Protein AF-X1VZU0-F1 (afdb_monomer)

Solvent-accessible surface area (backbone atoms only — not comparable to full-atom values): 8355 Å² total; per-residue (Å²): 132,79,67,45,77,48,75,47,75,48,79,43,45,46,73,35,72,46,80,44,40,40,27,74,54,96,89,34,70,53,66,42,34,90,43,87,49,32,36,30,42,31,37,36,13,19,50,79,63,68,42,37,37,34,56,19,59,46,71,88,34,64,67,53,41,53,91,55,87,86,45,46,60,35,82,90,38,96,68,33,40,65,43,59,42,41,46,25,83,75,16,27,50,94,54,54,66,41,76,46,80,31,41,45,89,56,74,43,43,30,38,36,41,33,29,48,77,92,44,81,56,43,72,50,35,42,37,34,38,38,36,77,40,78,60,75,88,71,90,76,68,49,76,68,55,64,74,74,109

Secondary structure (DSSP, 8-state):
--EEEEEEEEEEETT-EEEEE-SSSTTS---S-SSTTEEEEEEEEE-SSSEEEEEESSTT-BTT--SSTT----TTSTTGGGTTPBPGGGSBTTS--EEEEE-TTPPP-EEEEEEPSSSSEEEEEEEEEEEEEEP---SS--HHHHHH-

pLDDT: mean 92.86, std 6.26, range [58.41, 98.56]

Foldseek 3Di:
DDKDKDKDKDKFFELDKDKAKCPPPDVHPNVADQDQQKKKKKFKAKAADQKWKFKDVQPPHGPQADPPPPSAADSVDPPSVPGRIHHRVNAPLVRGDDIDMH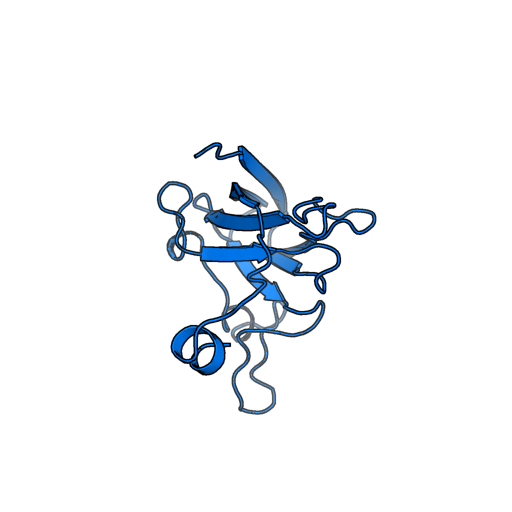GHPHRIIIIMIGGYHDDRMIMIMMMMIIDIDGHDDDPDDDPVRVVVD

Sequence (149 aa):
TNEVPHDLSYILPDDDYRDVDLSNAAGGENIYPENTKTLYEVALGFKPGNYMVHFYIPAGEYVSRLEQAGMVPDVTHATRRYLGARKPEDSPYDDKRIFLYFVKDLEPVILRVFVDTGCDFEKCVLGLIVNKCYLKEITVPTSEQLARA

Organism: NCBI:txid412755

Radius of gyration: 17.38 Å; Cα contacts (8 Å, |Δi|>4): 334; chains: 1; bounding box: 50×28×47 Å

Mean predicted aligned error: 4.64 Å

Structure (mmCIF, N/CA/C/O backbone):
data_AF-X1VZU0-F1
#
_entry.id   AF-X1VZU0-F1
#
loop_
_atom_site.group_PDB
_atom_site.id
_atom_site.type_symbol
_atom_site.label_atom_id
_atom_site.label_alt_id
_atom_site.label_comp_id
_atom_site.label_asym_id
_atom_site.label_entity_id
_atom_site.label_seq_id
_atom_site.pdbx_PDB_ins_code
_atom_site.Cartn_x
_atom_site.Cartn_y
_atom_site.Cartn_z
_atom_site.occupancy
_atom_site.B_iso_or_equiv
_atom_site.auth_seq_id
_atom_site.auth_comp_id
_atom_site.auth_asym_id
_atom_site.auth_atom_id
_atom_site.pdbx_PDB_model_num
ATOM 1 N N . THR A 1 1 ? -5.792 14.369 18.164 1.00 58.41 1 THR A N 1
ATOM 2 C CA . THR A 1 1 ? -5.668 12.934 17.837 1.00 58.41 1 THR A CA 1
ATOM 3 C C . THR A 1 1 ? -4.189 12.601 17.835 1.00 58.41 1 THR A C 1
ATOM 5 O O . THR A 1 1 ? -3.422 13.475 17.454 1.00 58.41 1 THR A O 1
ATOM 8 N N . ASN A 1 2 ? -3.752 11.453 18.364 1.00 76.25 2 ASN A N 1
ATOM 9 C CA . ASN A 1 2 ? -2.331 11.081 18.298 1.00 76.25 2 ASN A CA 1
ATOM 10 C C . ASN A 1 2 ? -2.093 10.357 16.971 1.00 76.25 2 ASN A C 1
ATOM 12 O O . ASN A 1 2 ? -2.403 9.172 16.849 1.00 76.25 2 ASN A O 1
ATOM 16 N N . GLU A 1 3 ? -1.637 11.114 15.984 1.00 90.38 3 GLU A N 1
ATOM 17 C CA . GLU A 1 3 ? -1.302 10.629 14.651 1.00 90.38 3 GLU A CA 1
ATOM 18 C C . GLU A 1 3 ? 0.159 10.192 14.628 1.00 90.38 3 GLU A C 1
ATOM 20 O O . GLU A 1 3 ? 1.048 10.933 15.049 1.00 90.38 3 GLU A O 1
ATOM 25 N N . VAL A 1 4 ? 0.411 8.975 14.149 1.00 95.62 4 VAL A N 1
ATOM 26 C CA . VAL A 1 4 ? 1.763 8.426 14.040 1.00 95.62 4 VAL A CA 1
ATOM 27 C C . VAL A 1 4 ? 2.196 8.503 12.574 1.00 95.62 4 VAL A C 1
ATOM 29 O O . VAL A 1 4 ? 1.705 7.707 11.770 1.00 95.62 4 VAL A O 1
ATOM 32 N N . PRO A 1 5 ? 3.078 9.448 12.195 1.00 96.06 5 PRO A N 1
ATOM 33 C CA . PRO A 1 5 ? 3.644 9.480 10.854 1.00 96.06 5 PRO A CA 1
ATOM 34 C C . PRO A 1 5 ? 4.626 8.320 10.677 1.00 96.06 5 PRO A C 1
ATOM 36 O O . PRO A 1 5 ? 5.440 8.040 11.562 1.00 96.06 5 PRO A O 1
ATOM 39 N N . HIS A 1 6 ? 4.560 7.657 9.530 1.00 96.38 6 HIS A N 1
ATOM 40 C CA . HIS A 1 6 ? 5.447 6.555 9.197 1.00 96.38 6 HIS A CA 1
ATOM 41 C C . HIS A 1 6 ? 5.678 6.511 7.688 1.00 96.38 6 HIS A C 1
ATOM 43 O O . HIS A 1 6 ? 4.760 6.240 6.923 1.00 96.38 6 HIS A O 1
ATOM 49 N N . ASP A 1 7 ? 6.903 6.792 7.260 1.00 97.50 7 ASP A N 1
ATOM 50 C CA . ASP A 1 7 ? 7.259 6.752 5.845 1.00 97.50 7 ASP A CA 1
ATOM 51 C C . ASP A 1 7 ? 7.897 5.411 5.498 1.00 97.50 7 ASP A C 1
ATOM 53 O O . ASP A 1 7 ? 8.837 4.967 6.163 1.00 97.50 7 ASP A O 1
ATOM 57 N N . LEU A 1 8 ? 7.433 4.820 4.401 1.00 98.19 8 LEU A N 1
ATOM 58 C CA . LEU A 1 8 ? 8.073 3.696 3.734 1.00 98.19 8 LEU A CA 1
ATOM 59 C C . LEU A 1 8 ? 8.786 4.217 2.488 1.00 98.19 8 LEU A C 1
ATOM 61 O O . LEU A 1 8 ? 8.236 5.026 1.737 1.00 98.19 8 LEU A O 1
ATOM 65 N N . SER A 1 9 ? 10.019 3.774 2.254 1.00 97.56 9 SER A N 1
ATOM 66 C CA . SER A 1 9 ? 10.800 4.264 1.119 1.00 97.56 9 SER A CA 1
ATOM 67 C C . SER A 1 9 ? 11.654 3.186 0.485 1.00 97.56 9 SER A C 1
ATOM 69 O O . SER A 1 9 ? 12.366 2.467 1.187 1.00 97.56 9 SER A O 1
ATOM 71 N N . TYR A 1 10 ? 11.650 3.153 -0.843 1.00 97.94 10 TYR A N 1
ATOM 72 C CA . TYR A 1 10 ? 12.384 2.177 -1.637 1.00 97.94 10 TYR A CA 1
ATOM 73 C C . TYR A 1 10 ? 13.022 2.864 -2.842 1.00 97.94 10 TYR A C 1
ATOM 75 O O . TYR A 1 10 ? 12.501 3.857 -3.348 1.00 97.94 10 TYR A O 1
ATOM 83 N N . ILE A 1 11 ? 14.162 2.343 -3.286 1.00 98.06 11 ILE A N 1
ATOM 84 C CA . ILE A 1 11 ? 14.799 2.743 -4.540 1.00 98.06 11 ILE A CA 1
ATOM 85 C C . ILE A 1 11 ? 14.681 1.546 -5.466 1.00 98.06 11 ILE A C 1
ATOM 87 O O . ILE A 1 11 ? 15.133 0.457 -5.108 1.00 98.06 11 ILE A O 1
ATOM 91 N N . LEU A 1 12 ? 14.043 1.753 -6.609 1.00 97.88 12 LEU A N 1
ATOM 92 C CA . LEU A 1 12 ? 13.778 0.716 -7.597 1.00 97.88 12 LEU A CA 1
ATOM 93 C C . LEU A 1 12 ? 14.367 1.157 -8.946 1.00 97.88 12 LEU A C 1
ATOM 95 O O . LEU A 1 12 ? 14.312 2.353 -9.248 1.00 97.88 12 LEU A O 1
ATOM 99 N N . PRO A 1 13 ? 14.970 0.242 -9.719 1.00 97.44 13 PRO A N 1
ATOM 100 C CA . PRO A 1 13 ? 15.429 0.529 -11.074 1.00 97.44 13 PRO A CA 1
ATOM 101 C C . PRO A 1 13 ? 14.251 0.675 -12.055 1.00 97.44 13 PRO A C 1
ATOM 103 O O . PRO A 1 13 ? 13.101 0.422 -11.696 1.00 97.44 13 PRO A O 1
ATOM 106 N N . ASP A 1 14 ? 14.560 1.086 -13.286 1.00 95.75 14 ASP A N 1
ATOM 107 C CA . ASP A 1 14 ? 13.620 1.108 -14.419 1.00 95.75 14 ASP A CA 1
ATOM 108 C C . ASP A 1 14 ? 12.905 -0.241 -14.618 1.00 95.75 14 ASP A C 1
ATOM 110 O O . ASP A 1 14 ? 13.538 -1.294 -14.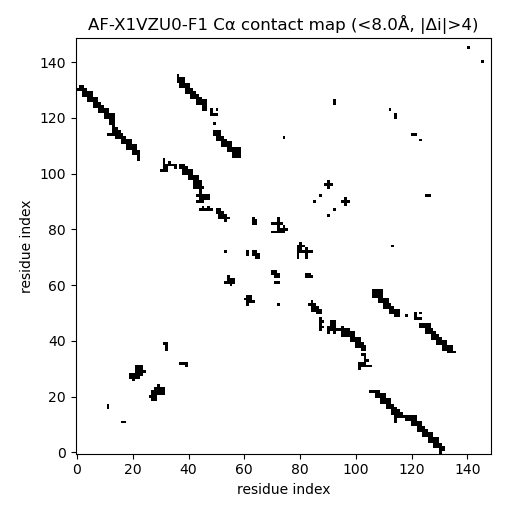501 1.00 95.75 14 ASP A O 1
ATOM 114 N N . ASP A 1 15 ? 11.616 -0.202 -14.975 1.00 94.44 15 ASP A N 1
ATOM 115 C CA . ASP A 1 15 ? 10.786 -1.376 -15.316 1.00 94.44 15 ASP A CA 1
ATOM 116 C C . ASP A 1 15 ? 10.785 -2.488 -14.244 1.00 94.44 15 ASP A C 1
ATOM 118 O O . ASP A 1 15 ? 10.659 -3.677 -14.543 1.00 94.44 15 ASP A O 1
ATOM 122 N N . ASP A 1 16 ? 10.912 -2.099 -12.974 1.00 95.88 16 ASP A N 1
ATOM 123 C CA . ASP A 1 16 ? 10.933 -3.012 -11.832 1.00 95.88 16 ASP A CA 1
ATOM 124 C C . ASP A 1 16 ? 9.818 -2.694 -10.830 1.00 95.88 16 ASP A C 1
ATOM 126 O O . ASP A 1 16 ? 9.257 -1.591 -10.785 1.00 95.88 16 ASP A O 1
ATOM 130 N N . TYR A 1 17 ? 9.471 -3.682 -10.007 1.00 96.19 17 TYR A N 1
ATOM 131 C CA . TYR A 1 17 ? 8.468 -3.525 -8.966 1.00 96.19 17 TYR A CA 1
ATOM 132 C C . TYR A 1 17 ? 8.891 -4.106 -7.625 1.00 96.19 17 TYR A C 1
ATOM 134 O O . TYR A 1 17 ? 9.670 -5.049 -7.510 1.00 96.19 17 TYR A O 1
ATOM 142 N N . ARG A 1 18 ? 8.259 -3.581 -6.578 1.00 96.25 18 ARG A N 1
ATOM 143 C CA . ARG A 1 18 ? 8.296 -4.144 -5.235 1.00 96.25 18 ARG A CA 1
ATOM 144 C C . ARG A 1 18 ? 6.892 -4.305 -4.691 1.00 96.25 18 ARG A C 1
ATOM 146 O O . ARG A 1 18 ? 6.100 -3.366 -4.703 1.00 96.25 18 ARG A O 1
ATOM 153 N N . ASP A 1 19 ? 6.632 -5.486 -4.150 1.00 96.31 19 ASP A N 1
ATOM 154 C CA . ASP A 1 19 ? 5.454 -5.738 -3.335 1.00 96.31 19 ASP A CA 1
ATOM 155 C C . ASP A 1 19 ? 5.734 -5.295 -1.896 1.00 96.31 19 ASP A C 1
ATOM 157 O O . ASP A 1 19 ? 6.695 -5.735 -1.263 1.00 96.31 19 ASP A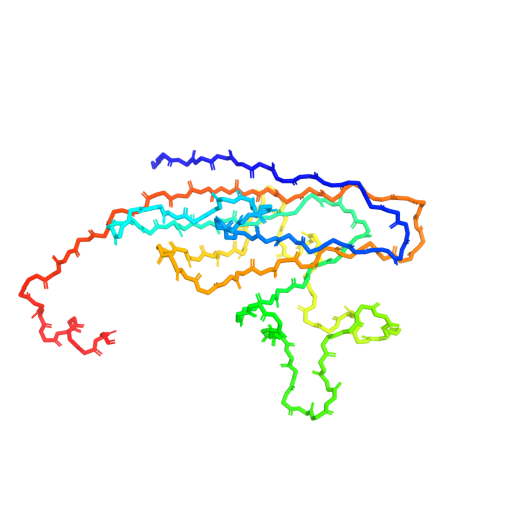 O 1
ATOM 161 N N . VAL A 1 20 ? 4.910 -4.375 -1.405 1.00 97.19 20 VAL A N 1
ATOM 162 C CA . VAL A 1 20 ? 4.945 -3.843 -0.044 1.00 97.19 20 VAL A CA 1
ATOM 163 C C . VAL A 1 20 ? 3.783 -4.464 0.719 1.00 97.19 20 VAL A C 1
ATOM 165 O O . VAL A 1 20 ? 2.626 -4.101 0.503 1.00 97.19 20 VAL A O 1
ATOM 168 N N . ASP A 1 21 ? 4.093 -5.430 1.577 1.00 96.69 21 ASP A N 1
ATOM 169 C CA . ASP A 1 21 ? 3.114 -6.089 2.437 1.00 96.69 21 ASP A CA 1
ATOM 170 C C . ASP A 1 21 ? 2.861 -5.242 3.684 1.00 96.69 21 ASP A C 1
ATOM 172 O O . ASP A 1 21 ? 3.744 -5.087 4.523 1.00 96.69 21 ASP A O 1
ATOM 176 N N . LEU A 1 22 ? 1.659 -4.678 3.815 1.00 96.44 22 LEU A N 1
ATOM 177 C CA . LEU A 1 22 ? 1.311 -3.840 4.966 1.00 96.44 22 LEU A CA 1
ATOM 178 C C . LEU A 1 22 ? 1.005 -4.647 6.237 1.00 96.44 22 LEU A C 1
ATOM 180 O O . LEU A 1 22 ? 0.858 -4.057 7.307 1.00 96.44 22 LEU A O 1
ATOM 184 N N . SER A 1 23 ? 0.879 -5.969 6.139 1.00 95.44 23 SER A N 1
ATOM 185 C CA . SER A 1 23 ? 0.547 -6.828 7.271 1.00 95.44 23 SER A CA 1
ATOM 186 C C . SER A 1 23 ? 1.720 -7.014 8.244 1.00 95.44 23 SER A C 1
ATOM 188 O O . SER A 1 23 ? 2.831 -6.514 8.047 1.00 95.44 23 SER A O 1
ATOM 190 N N . ASN A 1 24 ? 1.462 -7.765 9.317 1.00 95.62 24 ASN A N 1
ATOM 191 C CA . ASN A 1 24 ? 2.460 -8.136 10.325 1.00 95.62 24 ASN A CA 1
ATOM 192 C C . ASN A 1 24 ? 3.130 -9.493 10.003 1.00 95.62 24 ASN A C 1
ATOM 194 O O . ASN A 1 24 ? 3.709 -10.133 10.884 1.00 95.62 24 ASN A O 1
ATOM 198 N N . ALA A 1 25 ? 3.023 -9.977 8.758 1.00 93.62 25 ALA A N 1
ATOM 199 C CA . ALA A 1 25 ? 3.719 -11.177 8.306 1.00 93.62 25 ALA A CA 1
ATOM 200 C C . ALA A 1 25 ? 5.248 -10.989 8.327 1.00 93.62 25 ALA A C 1
ATOM 202 O O . ALA A 1 25 ? 5.772 -9.874 8.364 1.00 93.62 25 ALA A O 1
ATOM 203 N N . ALA A 1 26 ? 5.997 -12.095 8.288 1.00 93.81 26 ALA A N 1
ATOM 204 C CA . ALA A 1 26 ? 7.455 -12.037 8.248 1.00 93.81 26 ALA A CA 1
ATOM 205 C C . ALA A 1 26 ? 7.937 -11.292 6.988 1.00 93.81 26 ALA A C 1
ATOM 207 O O . ALA A 1 26 ? 7.749 -11.770 5.873 1.00 93.81 26 ALA A O 1
ATOM 208 N N . GLY A 1 27 ? 8.581 -10.138 7.182 1.00 90.75 27 GLY A N 1
ATOM 209 C CA . GLY A 1 27 ? 9.022 -9.263 6.089 1.00 90.75 27 GLY A CA 1
ATOM 210 C C . GLY A 1 27 ? 7.992 -8.217 5.643 1.00 90.75 27 GLY A C 1
ATOM 211 O O . GLY A 1 27 ? 8.294 -7.465 4.720 1.00 90.75 27 GLY A O 1
ATOM 212 N N . GLY A 1 28 ? 6.825 -8.154 6.291 1.00 94.88 28 GLY A N 1
ATOM 213 C CA . GLY A 1 28 ? 5.857 -7.071 6.135 1.00 94.88 28 GLY A CA 1
ATOM 214 C C . GLY A 1 28 ? 6.239 -5.809 6.912 1.00 94.88 28 GLY A C 1
ATOM 215 O O . GLY A 1 28 ? 7.168 -5.791 7.725 1.00 94.88 28 GLY A O 1
ATOM 216 N N . GLU A 1 29 ? 5.492 -4.740 6.664 1.00 96.62 29 GLU A N 1
ATOM 217 C CA . GLU A 1 29 ? 5.743 -3.391 7.182 1.00 96.62 29 GLU A CA 1
ATOM 218 C C . GLU A 1 29 ? 5.107 -3.144 8.561 1.00 96.62 29 GLU A C 1
ATOM 220 O O . GLU A 1 29 ? 5.297 -2.091 9.164 1.00 96.62 29 GLU A O 1
ATOM 225 N N . ASN A 1 30 ? 4.406 -4.139 9.113 1.00 95.75 30 ASN A N 1
ATOM 226 C CA . ASN A 1 30 ? 3.838 -4.133 10.463 1.00 95.75 30 ASN A CA 1
ATOM 227 C C . ASN A 1 30 ? 2.818 -3.004 10.717 1.00 95.75 30 ASN A C 1
ATOM 229 O O . ASN A 1 30 ? 2.819 -2.359 11.771 1.00 95.75 30 ASN A O 1
ATOM 233 N N . ILE A 1 31 ? 1.942 -2.745 9.741 1.00 96.25 31 ILE A N 1
ATOM 234 C CA . ILE A 1 31 ? 0.960 -1.649 9.782 1.00 96.25 31 ILE A CA 1
ATOM 235 C C . ILE A 1 31 ? -0.377 -2.110 10.385 1.00 96.25 31 ILE A C 1
ATOM 237 O O . ILE A 1 31 ? -1.334 -1.339 10.426 1.00 96.25 31 ILE A O 1
ATOM 241 N N . TYR A 1 32 ? -0.487 -3.344 10.892 1.00 96.50 32 TYR A N 1
ATOM 242 C CA . TYR A 1 32 ? -1.727 -3.839 11.503 1.00 96.50 32 TYR A CA 1
ATOM 243 C C . TYR A 1 32 ? -1.687 -3.719 13.030 1.00 96.50 32 TYR A C 1
ATOM 245 O O . TYR A 1 32 ? -0.630 -3.871 13.654 1.00 96.50 32 TYR A O 1
ATOM 253 N N . PRO A 1 33 ? -2.833 -3.454 13.681 1.00 96.50 33 PRO A N 1
ATOM 254 C CA . PRO A 1 33 ? -2.894 -3.477 15.132 1.00 96.50 33 PRO A CA 1
ATOM 255 C C . PRO A 1 33 ? -2.780 -4.913 15.662 1.00 96.50 33 PRO A C 1
ATOM 257 O O . PRO A 1 33 ? -3.428 -5.827 15.169 1.00 96.50 33 PRO A O 1
ATOM 260 N N . GLU A 1 34 ? -2.038 -5.092 16.754 1.00 96.00 34 GLU A N 1
ATOM 261 C CA . GLU A 1 34 ? -1.950 -6.376 17.477 1.00 96.00 34 GLU A CA 1
ATOM 262 C C . GLU A 1 34 ? -3.100 -6.592 18.478 1.00 96.00 34 GLU A C 1
ATOM 264 O O . GLU A 1 34 ? -3.325 -7.693 18.981 1.00 96.00 34 GLU A O 1
ATOM 269 N N . ASN A 1 35 ? -3.843 -5.533 18.807 1.00 94.38 35 ASN A N 1
ATOM 270 C CA . ASN A 1 35 ? -4.938 -5.585 19.773 1.00 94.38 35 ASN A CA 1
ATOM 271 C C . ASN A 1 35 ? -6.285 -5.689 19.051 1.00 94.38 35 ASN A C 1
ATOM 273 O O . ASN A 1 35 ? -6.599 -4.856 18.205 1.00 94.38 35 ASN A O 1
ATOM 277 N N . THR A 1 36 ? -7.120 -6.653 19.449 1.00 93.50 36 THR A N 1
ATOM 278 C CA . THR A 1 36 ? -8.464 -6.864 18.882 1.00 93.50 36 THR A CA 1
ATOM 279 C C . THR A 1 36 ? -9.428 -5.700 19.122 1.00 93.50 36 THR A C 1
ATOM 281 O O . THR A 1 36 ? -10.449 -5.601 18.449 1.00 93.50 36 THR A O 1
ATOM 284 N N . LYS A 1 37 ? -9.127 -4.810 20.073 1.00 94.69 37 LYS A N 1
ATOM 285 C CA . LYS A 1 37 ? -9.922 -3.611 20.380 1.00 94.69 37 LYS A CA 1
ATOM 286 C C . LYS A 1 37 ? -9.403 -2.351 19.69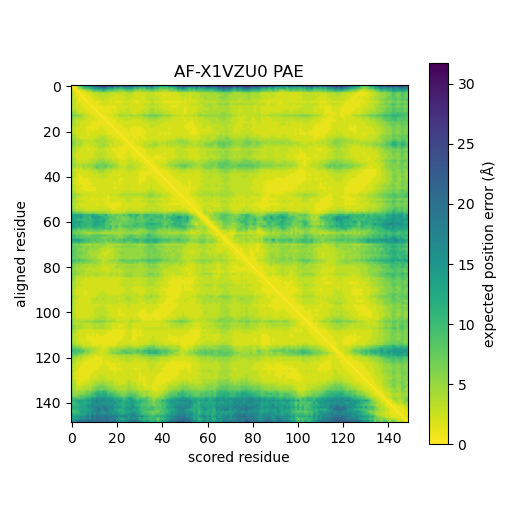4 1.00 94.69 37 LYS A C 1
ATOM 288 O O . LYS A 1 37 ? -9.806 -1.253 20.067 1.00 94.69 37 LYS A O 1
ATOM 293 N N . THR A 1 38 ? -8.507 -2.485 18.726 1.00 95.06 38 THR A N 1
ATOM 294 C CA . THR A 1 38 ? -7.928 -1.345 18.023 1.00 95.06 38 THR A CA 1
ATOM 295 C C . THR A 1 38 ? -8.198 -1.460 16.531 1.00 95.06 38 THR A C 1
ATOM 297 O O . THR A 1 38 ? -7.983 -2.507 15.931 1.00 95.06 38 THR A O 1
ATOM 300 N N . LEU A 1 39 ? -8.636 -0.352 15.944 1.00 95.56 39 LEU A N 1
ATOM 301 C CA . LEU A 1 39 ? -8.710 -0.125 14.508 1.00 95.56 39 LEU A CA 1
ATOM 302 C C . LEU A 1 39 ? -7.641 0.907 14.153 1.00 95.56 39 LEU A C 1
ATOM 304 O O . LEU A 1 39 ? -7.567 1.960 14.788 1.00 95.56 39 LEU A O 1
ATOM 308 N N . TYR A 1 40 ? -6.813 0.625 13.156 1.00 97.06 40 TYR A N 1
ATOM 309 C CA . TYR A 1 40 ? -5.956 1.642 12.558 1.00 97.06 40 TYR A CA 1
ATOM 310 C C . TYR A 1 40 ? -6.648 2.218 11.330 1.00 97.06 40 TYR A C 1
ATOM 312 O O . TYR A 1 40 ? -6.985 1.486 10.405 1.00 97.06 40 TYR A O 1
ATOM 320 N N . GLU A 1 41 ? -6.858 3.528 11.336 1.00 97.31 41 GLU A N 1
ATOM 321 C CA . GLU A 1 41 ? -7.164 4.299 10.135 1.00 97.31 41 GLU A CA 1
ATOM 322 C C . GLU A 1 41 ? -5.843 4.853 9.610 1.00 97.31 41 GLU A C 1
ATOM 324 O O . GLU A 1 41 ? -5.119 5.541 10.330 1.00 97.31 41 GLU A O 1
ATOM 329 N N . VAL A 1 42 ? -5.498 4.514 8.376 1.00 97.62 42 VAL A N 1
ATOM 330 C CA . VAL A 1 42 ? -4.221 4.867 7.764 1.00 97.62 42 VAL A CA 1
ATOM 331 C C . VAL A 1 42 ? -4.480 5.730 6.546 1.00 97.62 42 VAL A C 1
ATOM 333 O O . VAL A 1 42 ? -4.999 5.250 5.540 1.00 97.62 42 VAL A O 1
ATOM 336 N N . ALA A 1 43 ? -4.093 7.000 6.629 1.00 98.12 43 ALA A N 1
ATOM 337 C CA . ALA A 1 43 ? -4.040 7.867 5.463 1.00 98.12 43 ALA A CA 1
ATOM 338 C C . ALA A 1 43 ? -2.734 7.598 4.707 1.00 98.12 43 ALA A C 1
ATOM 340 O O . ALA A 1 43 ? -1.654 7.643 5.300 1.00 98.12 43 ALA A O 1
ATOM 341 N N . LEU A 1 44 ? -2.826 7.340 3.406 1.00 98.38 44 LEU A N 1
ATOM 342 C CA . LEU A 1 44 ? -1.707 7.007 2.529 1.00 98.38 44 LEU A CA 1
ATOM 343 C C . LEU A 1 44 ? -1.565 8.066 1.438 1.00 98.38 44 LEU A C 1
ATOM 345 O O . LEU A 1 44 ? -2.524 8.357 0.723 1.00 98.38 44 LEU A O 1
ATOM 349 N N . GLY A 1 45 ? -0.361 8.601 1.267 1.00 98.38 45 GLY A N 1
ATOM 350 C CA . GLY A 1 45 ? -0.013 9.435 0.120 1.00 98.38 45 GLY A CA 1
ATOM 351 C C . GLY A 1 45 ? 1.401 9.184 -0.373 1.00 98.38 45 GLY A C 1
ATOM 352 O O . GLY A 1 45 ? 2.175 8.456 0.244 1.00 98.38 45 GLY A O 1
ATOM 353 N N . PHE A 1 46 ? 1.739 9.791 -1.500 1.00 98.50 46 PHE A N 1
ATOM 354 C CA . PHE A 1 46 ? 2.926 9.451 -2.274 1.00 98.50 46 PHE A CA 1
ATOM 355 C C . PHE A 1 46 ? 3.730 10.704 -2.606 1.00 98.50 46 PHE A C 1
ATOM 357 O O . PHE A 1 46 ? 3.163 11.731 -2.996 1.00 98.50 46 PHE A O 1
ATOM 364 N N . LYS A 1 47 ? 5.060 10.648 -2.476 1.00 98.25 47 LYS A N 1
ATOM 365 C CA . LYS A 1 47 ? 5.897 11.723 -3.032 1.00 98.25 47 LYS A CA 1
ATOM 366 C C . LYS A 1 47 ? 5.902 11.650 -4.562 1.00 98.25 47 LYS A C 1
ATOM 368 O O . LYS A 1 47 ? 5.828 10.540 -5.091 1.00 98.25 47 LYS A O 1
ATOM 373 N N . PRO A 1 48 ? 6.015 12.792 -5.267 1.00 97.69 48 PRO A N 1
ATOM 374 C CA . PRO A 1 48 ? 6.132 12.803 -6.723 1.00 97.69 48 PRO A CA 1
ATOM 375 C C . PRO A 1 48 ? 7.257 11.888 -7.221 1.00 97.69 48 PRO A C 1
ATOM 377 O O . PRO A 1 48 ? 8.300 11.801 -6.577 1.00 97.69 48 PRO A O 1
ATOM 380 N N . GLY A 1 49 ? 7.040 11.244 -8.366 1.00 95.94 49 GLY A N 1
ATOM 381 C CA . GLY A 1 49 ? 8.007 10.368 -9.027 1.00 95.94 49 GLY A CA 1
ATOM 382 C C . GLY A 1 49 ? 7.379 9.624 -10.208 1.00 95.94 49 GLY A C 1
ATOM 383 O O . GLY A 1 49 ? 6.158 9.655 -10.385 1.00 95.94 49 GLY A O 1
ATOM 384 N N . ASN A 1 50 ? 8.210 8.960 -11.009 1.00 96.31 50 ASN A N 1
ATOM 385 C CA . ASN A 1 50 ? 7.805 8.157 -12.161 1.00 96.31 50 ASN A CA 1
ATOM 386 C C . ASN A 1 50 ? 7.497 6.707 -11.762 1.00 96.31 50 ASN A C 1
ATOM 388 O O . ASN A 1 50 ? 8.188 5.764 -12.140 1.00 96.31 50 ASN A O 1
ATOM 392 N N . TYR A 1 51 ? 6.467 6.528 -10.942 1.00 97.00 51 TYR A N 1
ATOM 393 C CA . TYR A 1 51 ? 6.023 5.210 -10.506 1.00 97.00 51 TYR A CA 1
ATOM 394 C C . TYR A 1 51 ? 4.509 5.175 -10.332 1.00 97.00 51 TYR A C 1
ATOM 396 O O . TYR A 1 51 ? 3.837 6.206 -10.265 1.00 97.00 51 TYR A O 1
ATOM 404 N N . MET A 1 52 ? 3.965 3.970 -10.251 1.00 95.88 52 MET A N 1
ATOM 405 C CA . MET A 1 52 ? 2.554 3.720 -10.001 1.00 95.88 52 MET A CA 1
ATOM 406 C C . MET A 1 52 ? 2.377 2.658 -8.919 1.00 95.88 52 MET A C 1
ATOM 408 O O . MET A 1 52 ? 3.279 1.866 -8.644 1.00 95.88 52 MET A O 1
ATOM 412 N N . VAL A 1 53 ? 1.209 2.659 -8.285 1.00 96.06 53 VAL A N 1
ATOM 413 C CA . VAL A 1 53 ? 0.895 1.779 -7.159 1.00 96.06 53 VAL A CA 1
ATOM 414 C C . VAL A 1 53 ? -0.380 0.996 -7.442 1.00 96.06 53 VAL A C 1
ATOM 416 O O . VAL A 1 53 ? -1.443 1.577 -7.667 1.00 96.06 53 VAL A O 1
ATOM 419 N N . HIS A 1 54 ? -0.291 -0.329 -7.394 1.00 94.94 54 HIS A N 1
ATOM 420 C CA . HIS A 1 54 ? -1.446 -1.222 -7.454 1.00 94.94 54 HIS A CA 1
ATOM 421 C C . HIS A 1 54 ? -1.795 -1.758 -6.072 1.00 94.94 54 HIS A C 1
ATOM 423 O O . HIS A 1 54 ? -0.911 -2.071 -5.280 1.00 94.94 54 HIS A O 1
ATOM 429 N N . PHE A 1 55 ? -3.091 -1.918 -5.823 1.00 93.50 55 PHE A N 1
ATOM 430 C CA . PHE A 1 55 ? -3.624 -2.455 -4.577 1.00 93.50 55 PHE A CA 1
ATOM 431 C C . PHE A 1 55 ? -4.104 -3.887 -4.797 1.00 93.50 55 PHE A C 1
ATOM 433 O O . PHE A 1 55 ? -4.921 -4.129 -5.693 1.00 93.50 55 PHE A O 1
ATOM 440 N N . TYR A 1 56 ? -3.632 -4.804 -3.953 1.00 91.00 56 TYR A N 1
ATOM 441 C CA . TYR A 1 56 ? -4.103 -6.184 -3.901 1.00 91.00 56 TYR A CA 1
ATOM 442 C C . TYR A 1 56 ? -4.731 -6.456 -2.541 1.00 91.00 56 TYR A C 1
ATOM 444 O O . TYR A 1 56 ? -4.056 -6.336 -1.516 1.00 91.00 56 TYR A O 1
ATOM 452 N N . ILE A 1 57 ? -6.029 -6.759 -2.545 1.00 87.88 57 ILE A N 1
ATOM 453 C CA . ILE A 1 57 ? -6.834 -6.964 -1.338 1.00 87.88 57 ILE A CA 1
ATOM 454 C C . ILE A 1 57 ? -7.877 -8.054 -1.636 1.00 87.88 57 ILE A C 1
ATOM 456 O O . ILE A 1 57 ? -8.821 -7.766 -2.377 1.00 87.88 57 ILE A O 1
ATOM 460 N N . PRO A 1 58 ? -7.756 -9.270 -1.069 1.00 83.50 58 PRO A N 1
ATOM 461 C CA . PRO A 1 58 ? -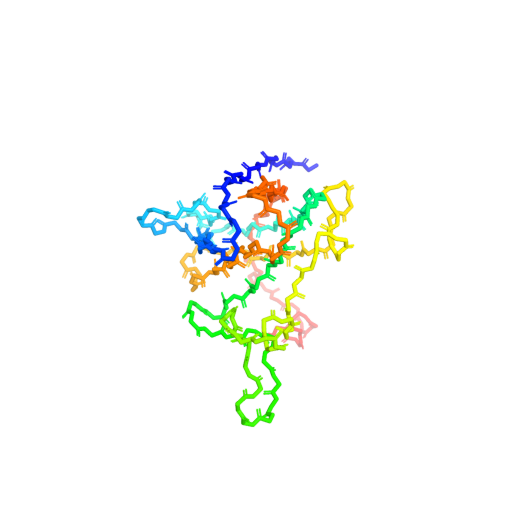6.614 -9.808 -0.310 1.00 83.50 58 PRO A CA 1
ATOM 462 C C . PRO A 1 58 ? -5.374 -10.041 -1.201 1.00 83.50 58 PRO A C 1
ATOM 464 O O . PRO A 1 58 ? -5.403 -9.784 -2.408 1.00 83.50 58 PRO A O 1
ATOM 467 N N . ALA A 1 59 ? -4.269 -10.527 -0.627 1.00 75.75 59 ALA A N 1
ATOM 468 C CA . ALA A 1 59 ? -3.044 -10.818 -1.373 1.00 75.75 59 ALA A CA 1
ATOM 469 C C . ALA A 1 59 ? -3.318 -11.672 -2.629 1.00 75.75 59 ALA A C 1
ATOM 471 O O . ALA A 1 59 ? -3.835 -12.783 -2.550 1.00 75.75 59 ALA A O 1
ATOM 472 N N . GLY A 1 60 ? -2.960 -11.138 -3.801 1.00 73.81 60 GLY A N 1
ATOM 473 C CA . GLY A 1 60 ? -3.154 -11.791 -5.101 1.00 73.81 60 GLY A CA 1
ATOM 474 C C . GLY A 1 60 ? -4.430 -11.399 -5.855 1.00 73.81 60 GLY A C 1
ATOM 475 O O . GLY A 1 60 ? -4.531 -11.701 -7.045 1.00 73.81 60 GLY A O 1
ATOM 476 N N . GLU A 1 61 ? -5.365 -10.675 -5.235 1.00 80.19 61 GLU A N 1
ATOM 477 C CA . GLU A 1 61 ? -6.576 -10.194 -5.907 1.00 80.19 61 GLU A CA 1
ATOM 478 C C . GLU A 1 61 ? -6.505 -8.710 -6.253 1.00 80.19 61 GLU A C 1
ATOM 480 O O . GLU A 1 61 ? -6.284 -7.856 -5.400 1.00 80.19 61 GLU A O 1
ATOM 485 N N . TYR A 1 62 ? -6.755 -8.386 -7.520 1.00 77.94 62 TYR A N 1
ATOM 486 C CA . TYR A 1 62 ? -6.807 -7.005 -7.980 1.00 77.94 62 TYR A CA 1
ATOM 487 C C . TYR A 1 62 ? -8.135 -6.350 -7.611 1.00 77.94 62 TYR A C 1
ATOM 489 O O . TYR A 1 62 ? -9.164 -6.639 -8.228 1.00 77.94 62 TYR A O 1
ATOM 497 N N . VAL A 1 63 ? -8.086 -5.386 -6.693 1.00 79.81 63 VAL A N 1
ATOM 498 C CA . VAL A 1 63 ? -9.257 -4.578 -6.307 1.00 79.81 63 VAL A CA 1
ATOM 499 C C . VAL A 1 63 ? -9.837 -3.830 -7.506 1.00 79.81 63 VAL A C 1
ATOM 501 O O . VAL A 1 63 ? -11.048 -3.714 -7.656 1.00 79.81 63 VAL A O 1
ATOM 504 N N . SER A 1 64 ? -8.963 -3.347 -8.388 1.00 82.69 64 SER A N 1
ATOM 505 C CA . SER A 1 64 ? -9.323 -2.449 -9.488 1.00 82.69 64 SER A CA 1
ATOM 506 C C . SER A 1 64 ? -9.450 -3.145 -10.852 1.00 82.69 64 SER A C 1
ATOM 508 O O . SER A 1 64 ? -9.289 -2.492 -11.886 1.00 82.69 64 SER A O 1
ATOM 510 N N . ARG A 1 65 ? -9.686 -4.465 -10.897 1.00 85.25 65 ARG A N 1
ATOM 511 C CA . ARG A 1 65 ? -9.969 -5.164 -12.166 1.00 85.25 65 ARG A CA 1
ATOM 512 C C . ARG A 1 65 ? -11.330 -4.751 -12.733 1.00 85.25 65 ARG A C 1
ATOM 514 O O . ARG A 1 65 ? -12.242 -4.427 -11.978 1.00 85.25 65 ARG A O 1
ATOM 521 N N . LEU A 1 66 ? -11.485 -4.814 -14.053 1.00 88.69 66 LEU A N 1
ATOM 522 C CA . LEU A 1 66 ? -12.801 -4.677 -14.685 1.00 88.69 66 LEU A CA 1
ATOM 523 C C . LEU A 1 66 ? -13.477 -6.049 -14.793 1.00 88.69 66 LEU A C 1
ATOM 525 O O . LEU A 1 66 ? -12.810 -7.082 -14.792 1.00 88.69 66 LEU A O 1
ATOM 529 N N . GLU A 1 67 ? -14.803 -6.059 -14.923 1.00 88.50 67 GLU A N 1
ATOM 530 C CA . GLU A 1 67 ? -15.601 -7.294 -15.010 1.00 88.50 67 GLU A CA 1
ATOM 531 C C . GLU A 1 67 ? -15.327 -8.100 -16.289 1.00 88.50 67 GLU A C 1
ATOM 533 O O . GLU A 1 67 ? -15.492 -9.320 -16.315 1.00 88.50 67 GLU A O 1
ATOM 538 N N . GLN A 1 68 ? -14.878 -7.429 -17.355 1.00 89.19 68 GLN A N 1
ATOM 539 C CA . GLN A 1 68 ? -14.507 -8.082 -18.605 1.00 89.19 68 GLN A CA 1
ATOM 540 C C . GLN A 1 68 ? -13.316 -9.024 -18.389 1.00 89.19 68 GLN A C 1
ATOM 542 O O . GLN A 1 68 ? -12.261 -8.627 -17.889 1.00 89.19 68 GLN A O 1
ATOM 547 N N . ALA A 1 69 ? -13.452 -10.269 -18.847 1.00 84.94 69 ALA A N 1
ATOM 548 C CA . ALA A 1 69 ? -12.396 -11.270 -18.745 1.00 84.94 69 ALA A CA 1
ATOM 549 C C . ALA A 1 69 ? -11.064 -10.764 -19.334 1.00 84.94 69 ALA A C 1
ATOM 551 O O . ALA A 1 69 ? -11.017 -10.232 -20.443 1.00 84.94 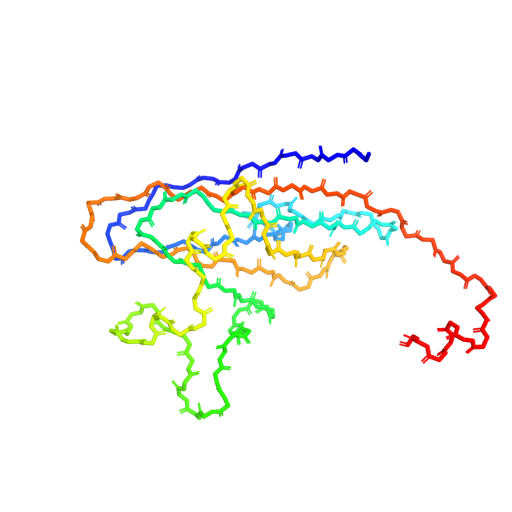69 ALA A O 1
ATOM 552 N N . GLY A 1 70 ? -9.976 -10.938 -18.578 1.00 83.56 70 GLY A N 1
ATOM 553 C CA . GLY A 1 70 ? -8.629 -10.511 -18.972 1.00 83.56 70 GLY A CA 1
ATOM 554 C C . GLY A 1 70 ? -8.310 -9.032 -18.720 1.00 83.56 70 GLY A C 1
ATOM 555 O O . GLY A 1 70 ? -7.140 -8.655 -18.812 1.00 83.56 70 GLY A O 1
ATOM 556 N N . MET A 1 71 ? -9.294 -8.209 -18.331 1.00 90.19 71 MET A N 1
ATOM 557 C CA . MET A 1 71 ? -9.079 -6.824 -17.890 1.00 90.19 71 MET A CA 1
ATOM 558 C C . MET A 1 71 ? -8.653 -6.783 -16.421 1.00 90.19 71 MET A C 1
ATOM 560 O O . MET A 1 71 ? -9.324 -6.226 -15.550 1.00 90.19 71 MET A O 1
ATOM 564 N N . VAL A 1 72 ? -7.507 -7.408 -16.173 1.00 88.75 72 VAL A N 1
ATOM 565 C CA . VAL A 1 72 ? -6.800 -7.409 -14.895 1.00 88.75 72 VAL A CA 1
ATOM 566 C C . VAL A 1 72 ? -5.526 -6.574 -15.029 1.00 88.75 72 VAL A C 1
ATOM 568 O O . VAL A 1 72 ? -4.922 -6.577 -16.109 1.00 88.75 72 VAL A O 1
ATOM 571 N N . PRO A 1 73 ? -5.127 -5.837 -13.981 1.00 89.50 73 PRO A N 1
ATOM 572 C CA . PRO A 1 73 ? -3.846 -5.152 -13.979 1.00 89.50 73 PRO A CA 1
ATOM 573 C C . PRO A 1 73 ? -2.689 -6.140 -14.181 1.00 89.50 73 PRO A C 1
ATOM 575 O O . PRO A 1 73 ? -2.744 -7.282 -13.731 1.00 89.50 73 PRO A O 1
ATOM 578 N N . ASP A 1 74 ? -1.671 -5.708 -14.918 1.00 89.19 74 ASP A N 1
ATOM 579 C CA . ASP A 1 74 ? -0.504 -6.523 -15.265 1.00 89.19 74 ASP A CA 1
ATOM 580 C C . ASP A 1 74 ? 0.670 -5.599 -15.588 1.00 89.19 74 ASP A C 1
ATOM 582 O O . ASP A 1 74 ? 0.687 -4.963 -16.644 1.00 89.19 74 ASP A O 1
ATOM 586 N N . VAL A 1 75 ? 1.639 -5.526 -14.672 1.00 88.88 75 VAL A N 1
ATOM 587 C CA . VAL A 1 75 ? 2.813 -4.644 -14.781 1.00 88.88 75 VAL A CA 1
ATOM 588 C C . VAL A 1 75 ? 3.696 -4.962 -15.992 1.00 88.88 75 VAL A C 1
ATOM 590 O O . VAL A 1 75 ? 4.361 -4.072 -16.507 1.00 88.88 75 VAL A O 1
ATOM 593 N N . THR A 1 76 ? 3.638 -6.190 -16.517 1.00 89.56 76 THR A N 1
ATOM 594 C CA . THR A 1 76 ? 4.422 -6.612 -17.692 1.00 89.56 76 THR A CA 1
ATOM 595 C C . THR A 1 76 ? 3.757 -6.248 -19.021 1.00 89.56 76 THR A C 1
ATOM 597 O O . THR A 1 76 ? 4.353 -6.376 -20.092 1.00 89.56 76 THR A O 1
ATOM 600 N N . HIS A 1 77 ? 2.503 -5.794 -18.986 1.00 91.25 77 HIS A N 1
ATOM 601 C CA . HIS A 1 77 ? 1.728 -5.515 -20.183 1.00 91.25 77 HIS A CA 1
ATOM 602 C C . HIS A 1 77 ? 1.704 -4.025 -20.506 1.00 91.25 77 HIS A C 1
ATOM 604 O O . HIS A 1 77 ? 1.283 -3.211 -19.684 1.00 91.25 77 HIS A O 1
ATOM 610 N N . ALA A 1 78 ? 1.995 -3.684 -21.766 1.00 87.94 78 ALA A N 1
ATOM 611 C CA . ALA A 1 78 ? 2.141 -2.303 -22.231 1.00 87.94 78 ALA A CA 1
ATOM 612 C C . ALA A 1 78 ? 1.007 -1.355 -21.799 1.00 87.94 78 ALA A C 1
ATOM 614 O O . ALA A 1 78 ? 1.271 -0.211 -21.447 1.00 87.94 78 ALA A O 1
ATOM 615 N N . THR A 1 79 ? -0.242 -1.832 -21.812 1.00 88.75 79 THR A N 1
ATOM 616 C CA . THR A 1 79 ? -1.429 -1.033 -21.463 1.00 88.75 79 THR A CA 1
ATOM 617 C C . THR A 1 79 ? -2.118 -1.443 -20.163 1.00 88.75 79 THR A C 1
ATOM 619 O O . THR A 1 79 ? -2.761 -0.605 -19.536 1.00 88.75 79 THR A O 1
ATOM 622 N N . ARG A 1 80 ? -2.012 -2.713 -19.739 1.00 91.00 80 ARG A N 1
ATOM 623 C CA . ARG A 1 80 ? -2.746 -3.211 -18.559 1.00 91.00 80 ARG A CA 1
ATOM 624 C C . ARG A 1 80 ? -2.030 -2.856 -17.259 1.00 91.00 80 ARG A C 1
ATOM 626 O O . ARG A 1 80 ? -2.684 -2.817 -16.222 1.00 91.00 80 ARG A O 1
ATOM 633 N N . ARG A 1 81 ? -0.752 -2.473 -17.315 1.00 90.81 81 ARG A N 1
ATOM 634 C CA . ARG A 1 81 ? -0.041 -1.876 -16.177 1.00 90.81 81 ARG A CA 1
ATOM 635 C C . ARG A 1 81 ? -0.681 -0.586 -15.678 1.00 90.81 81 ARG A C 1
ATOM 637 O O . ARG A 1 81 ? -0.626 -0.294 -14.502 1.00 90.81 81 ARG A O 1
ATOM 644 N N . TYR A 1 82 ? -1.385 0.148 -16.535 1.00 91.94 82 TYR A N 1
ATOM 645 C CA . TYR A 1 82 ? -2.079 1.370 -16.120 1.00 91.94 82 TYR A CA 1
ATOM 646 C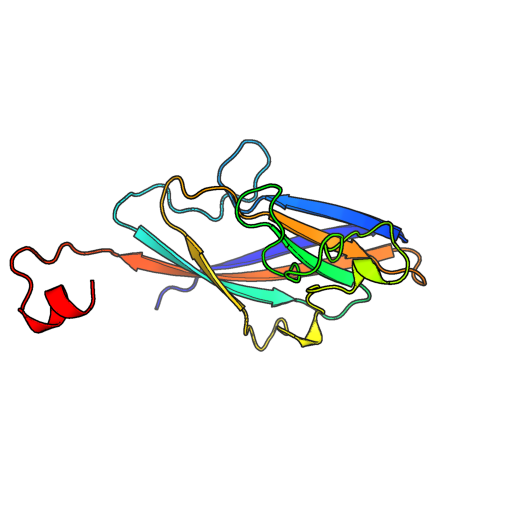 C . TYR A 1 82 ? -3.498 1.112 -15.600 1.00 91.94 82 TYR A C 1
ATOM 648 O O . TYR A 1 82 ? -4.173 2.038 -15.149 1.00 91.94 82 TYR A O 1
ATOM 656 N N . LEU A 1 83 ? -3.987 -0.130 -15.666 1.00 92.50 83 LEU A N 1
ATOM 657 C CA . LEU A 1 83 ? -5.341 -0.445 -15.241 1.00 92.50 83 LEU A CA 1
ATOM 658 C C . LEU A 1 83 ? -5.443 -0.376 -13.717 1.00 92.50 83 LEU A C 1
ATOM 660 O O . LEU A 1 83 ? -4.808 -1.150 -13.004 1.00 92.50 83 LEU A O 1
ATOM 664 N N . GLY A 1 84 ? -6.258 0.553 -13.217 1.00 90.25 84 GLY A N 1
ATOM 665 C CA . GLY A 1 84 ? -6.553 0.655 -11.789 1.00 90.25 84 GLY A CA 1
ATOM 666 C C . GLY A 1 84 ? -5.363 1.043 -10.903 1.00 90.25 84 GLY A C 1
ATOM 667 O O . GLY A 1 84 ? -5.483 0.967 -9.678 1.00 90.25 84 GLY A O 1
ATOM 668 N N . ALA A 1 85 ? -4.241 1.432 -11.513 1.00 93.69 85 ALA A N 1
ATOM 669 C CA . ALA A 1 85 ? -3.060 1.927 -10.828 1.00 93.69 85 ALA A CA 1
ATOM 670 C C . ALA A 1 85 ? -3.325 3.324 -10.252 1.00 93.69 85 ALA A C 1
ATOM 672 O O . ALA A 1 85 ? -4.074 4.114 -10.833 1.00 93.69 85 ALA A O 1
ATOM 673 N N . ARG A 1 86 ? -2.697 3.636 -9.120 1.00 95.69 86 ARG A N 1
ATOM 674 C CA . ARG A 1 86 ? -2.641 4.988 -8.562 1.00 95.69 86 ARG A CA 1
ATOM 675 C C . ARG A 1 86 ? -1.313 5.630 -8.903 1.00 95.69 86 ARG A C 1
ATOM 677 O O . ARG A 1 86 ? -0.265 5.010 -8.734 1.00 95.69 86 ARG A O 1
ATOM 684 N N . LYS A 1 87 ? -1.362 6.871 -9.358 1.00 96.25 87 LYS A N 1
ATOM 685 C CA . LYS A 1 87 ? -0.193 7.729 -9.527 1.00 96.25 87 LYS A CA 1
ATOM 686 C C . LYS A 1 87 ? 0.034 8.561 -8.267 1.00 96.25 87 LYS A C 1
ATOM 688 O O . LYS A 1 87 ? -0.908 8.761 -7.496 1.00 96.25 87 LYS A O 1
ATOM 693 N N . PRO A 1 88 ? 1.242 9.114 -8.065 1.00 97.38 88 PRO A N 1
ATOM 694 C CA . PRO A 1 88 ? 1.504 9.957 -6.909 1.00 97.38 88 PRO A CA 1
ATOM 695 C C . PRO A 1 88 ? 0.540 11.142 -6.765 1.00 97.38 88 PRO A C 1
ATOM 697 O O . PRO A 1 88 ? 0.148 11.497 -5.658 1.00 97.38 88 PRO A O 1
ATOM 700 N N . GLU A 1 89 ? 0.095 11.712 -7.884 1.00 97.31 89 GLU A N 1
ATOM 701 C CA . GLU A 1 89 ? -0.879 12.811 -7.933 1.00 97.31 89 GLU A CA 1
ATOM 702 C C . GLU A 1 89 ? -2.306 12.438 -7.492 1.00 97.31 89 GLU A C 1
ATOM 704 O O . GLU A 1 89 ? -3.068 13.324 -7.095 1.00 97.31 89 GLU A O 1
ATOM 709 N N . ASP A 1 90 ? -2.672 11.151 -7.506 1.00 97.38 90 ASP A N 1
ATOM 710 C CA . ASP A 1 90 ? -3.998 10.695 -7.067 1.00 97.38 90 ASP A CA 1
ATOM 711 C C . ASP A 1 90 ? -4.158 10.791 -5.543 1.00 97.38 90 ASP A C 1
ATOM 713 O O . ASP A 1 90 ? -5.265 10.996 -5.041 1.00 97.38 90 ASP A O 1
ATOM 717 N N . SER A 1 91 ? -3.052 10.663 -4.805 1.00 98.31 91 SER A N 1
ATOM 718 C CA . SER A 1 91 ? -2.984 10.845 -3.355 1.00 98.31 91 SER A CA 1
ATOM 719 C C . SER A 1 91 ? -1.641 11.474 -2.971 1.00 98.31 91 SER A C 1
ATOM 721 O O . SER A 1 91 ? -0.712 10.759 -2.582 1.00 98.31 91 SER A O 1
ATOM 723 N N . PRO A 1 92 ? -1.492 12.800 -3.126 1.00 98.19 92 PRO A N 1
ATOM 724 C CA . PRO A 1 92 ? -0.231 13.478 -2.853 1.00 98.19 92 PRO A CA 1
ATOM 725 C C . PRO A 1 92 ? 0.248 13.297 -1.405 1.00 98.19 92 PRO A C 1
ATOM 727 O O . PRO A 1 92 ? -0.546 13.196 -0.473 1.00 98.19 92 PRO A O 1
ATOM 730 N N . TYR A 1 93 ? 1.565 13.305 -1.190 1.00 97.62 93 TYR A N 1
ATOM 731 C CA . TYR A 1 93 ? 2.166 13.145 0.142 1.00 97.62 93 TYR A CA 1
ATOM 732 C C . TYR A 1 93 ? 1.631 14.159 1.169 1.00 97.62 93 TYR A C 1
ATOM 734 O O . TYR A 1 93 ? 1.331 13.784 2.304 1.00 97.62 93 TYR A O 1
ATOM 742 N N . ASP A 1 94 ? 1.479 15.421 0.765 1.00 96.69 94 ASP A N 1
ATOM 743 C CA . ASP A 1 94 ? 0.999 16.508 1.630 1.00 96.69 94 ASP A CA 1
ATOM 744 C C . ASP A 1 94 ? -0.539 16.621 1.676 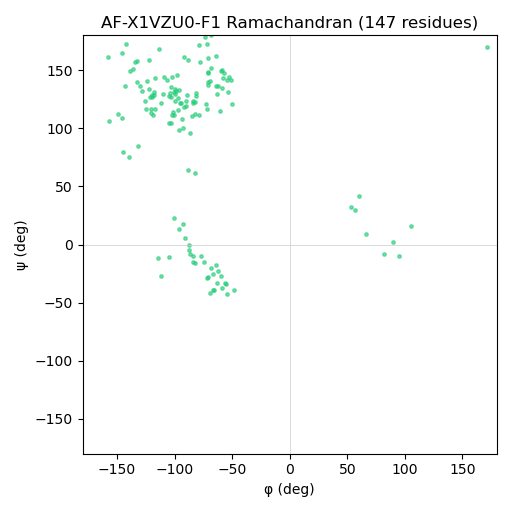1.00 96.69 94 ASP A C 1
ATOM 746 O O . ASP A 1 94 ? -1.074 17.359 2.498 1.00 96.69 94 ASP A O 1
ATOM 750 N N . ASP A 1 95 ? -1.254 15.875 0.828 1.00 97.50 95 ASP A N 1
ATOM 751 C CA . ASP A 1 95 ? -2.720 15.838 0.746 1.00 97.50 95 ASP A CA 1
ATOM 752 C C . ASP A 1 95 ? -3.178 14.391 0.517 1.00 97.50 95 ASP A C 1
ATOM 754 O O . ASP A 1 95 ? -3.494 13.975 -0.599 1.00 97.50 95 ASP A O 1
ATOM 758 N N . LYS A 1 96 ? -3.124 13.588 1.584 1.00 97.38 96 LYS A N 1
ATOM 759 C CA . LYS A 1 96 ? -3.404 12.149 1.530 1.00 97.38 96 LYS A CA 1
ATOM 760 C C . LYS A 1 96 ? -4.904 11.915 1.348 1.00 97.38 96 LYS A C 1
ATOM 762 O O . LYS A 1 96 ? -5.707 12.311 2.188 1.00 97.38 96 LYS A O 1
ATOM 767 N N . ARG A 1 97 ? -5.274 11.231 0.267 1.00 97.56 97 ARG A N 1
ATOM 768 C CA . ARG A 1 97 ? -6.664 10.987 -0.162 1.00 97.56 97 ARG A CA 1
ATOM 769 C C . ARG A 1 97 ? -7.080 9.521 -0.104 1.00 97.56 97 ARG A C 1
ATOM 771 O O . ARG A 1 97 ? -8.261 9.217 -0.247 1.00 97.56 97 ARG A O 1
ATOM 778 N N . ILE A 1 98 ? -6.129 8.611 0.088 1.00 96.94 98 ILE A N 1
ATOM 779 C CA . ILE A 1 98 ? -6.398 7.181 0.245 1.00 96.94 98 ILE A CA 1
ATOM 780 C C . ILE A 1 98 ? -6.435 6.860 1.734 1.00 96.94 98 ILE A C 1
ATOM 782 O O . ILE A 1 98 ? -5.477 7.144 2.449 1.00 96.94 98 ILE A O 1
ATOM 786 N N . PHE A 1 99 ? -7.523 6.234 2.177 1.00 96.69 99 PHE A N 1
ATOM 787 C CA . PHE A 1 99 ? -7.718 5.803 3.558 1.00 96.69 99 PHE A CA 1
ATOM 788 C C . PHE A 1 99 ? -7.896 4.289 3.599 1.00 96.69 99 PHE A C 1
ATOM 790 O O . PHE A 1 99 ? -8.728 3.734 2.880 1.00 96.69 99 PHE A O 1
ATOM 797 N N . LEU A 1 100 ? -7.094 3.629 4.430 1.00 95.69 100 LEU A N 1
ATOM 798 C CA . LEU A 1 100 ? -7.121 2.189 4.655 1.00 95.69 100 LEU A CA 1
ATOM 799 C C . LEU A 1 100 ? -7.477 1.917 6.116 1.00 95.69 100 LEU A C 1
ATOM 801 O O . LEU A 1 100 ? -7.053 2.646 7.011 1.00 95.69 100 LEU A O 1
ATOM 805 N N . TYR A 1 101 ? -8.249 0.863 6.354 1.00 95.81 101 TYR A N 1
ATOM 806 C CA . TYR A 1 101 ? -8.741 0.500 7.679 1.00 95.81 101 TYR A CA 1
ATOM 807 C C . TYR A 1 101 ? -8.256 -0.902 8.032 1.00 95.81 101 TYR A C 1
ATOM 809 O O . TYR A 1 101 ? -8.615 -1.867 7.359 1.00 95.81 101 TYR A O 1
ATOM 817 N N . PHE A 1 102 ? -7.442 -1.013 9.081 1.00 96.38 102 PHE A N 1
ATOM 818 C CA . PHE A 1 102 ? -6.812 -2.267 9.485 1.00 96.38 102 PHE A CA 1
ATOM 819 C C . PHE A 1 102 ? -7.250 -2.698 10.880 1.00 96.38 102 PHE A C 1
ATOM 821 O O . PHE A 1 102 ? -7.198 -1.926 11.841 1.00 96.38 102 PHE A O 1
ATOM 828 N N . VAL A 1 103 ? -7.636 -3.965 10.984 1.00 96.00 103 VAL A N 1
ATOM 829 C CA . VAL A 1 103 ? -7.901 -4.677 12.238 1.00 96.00 103 VAL A CA 1
ATOM 830 C C . VAL A 1 103 ? -6.866 -5.782 12.420 1.00 96.00 103 VAL A C 1
ATOM 832 O O . VAL A 1 103 ? -6.113 -6.099 11.498 1.00 96.00 103 VAL A O 1
ATOM 835 N N . LYS A 1 104 ? -6.823 -6.366 13.620 1.00 95.50 104 LYS A N 1
ATOM 836 C CA . LYS A 1 104 ? -5.953 -7.506 13.906 1.00 95.50 104 LYS A CA 1
ATOM 837 C C . LYS A 1 104 ? -6.280 -8.665 12.958 1.00 95.50 104 LYS A C 1
ATOM 839 O O . LYS A 1 104 ? -7.453 -8.986 12.787 1.00 95.50 104 LYS A O 1
ATOM 844 N N . ASP A 1 105 ? -5.242 -9.287 12.401 1.00 89.94 105 ASP A N 1
ATOM 845 C CA . ASP A 1 105 ? -5.325 -10.461 11.519 1.00 89.94 105 ASP A CA 1
ATOM 846 C C . ASP A 1 105 ? -6.217 -10.264 10.271 1.00 89.94 105 ASP A C 1
ATOM 848 O O . ASP A 1 105 ? -6.813 -11.221 9.779 1.00 89.94 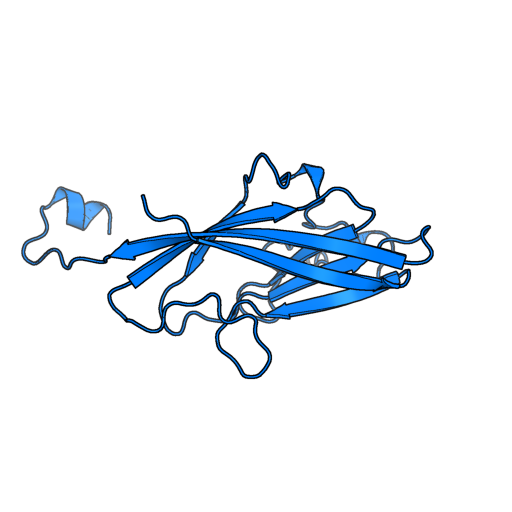105 ASP A O 1
ATOM 852 N N . LEU A 1 106 ? -6.336 -9.032 9.752 1.00 93.56 106 LEU A N 1
ATOM 853 C CA . LEU A 1 106 ? -6.952 -8.803 8.439 1.00 93.56 106 LEU A CA 1
ATOM 854 C C . LEU A 1 106 ? -6.159 -9.553 7.351 1.00 93.56 106 LEU A C 1
ATOM 856 O O . LEU A 1 106 ? -4.941 -9.694 7.457 1.00 93.56 106 LEU A O 1
ATOM 860 N N . GLU A 1 107 ? -6.837 -9.995 6.290 1.00 92.44 107 GLU A N 1
ATOM 861 C CA . GLU A 1 107 ? -6.152 -10.511 5.102 1.00 92.44 107 GLU A CA 1
ATOM 862 C C . GLU A 1 107 ? -5.134 -9.491 4.557 1.00 92.44 107 GLU A C 1
ATOM 864 O O . GLU A 1 107 ? -5.429 -8.288 4.551 1.00 92.44 107 GLU A O 1
ATOM 869 N N . PRO A 1 108 ? -3.953 -9.931 4.082 1.00 92.69 108 PRO A N 1
ATOM 870 C CA . PRO A 1 108 ? -2.886 -9.006 3.734 1.00 92.69 108 PRO A CA 1
ATOM 871 C C . PRO A 1 108 ? -3.274 -8.052 2.603 1.00 92.69 108 PRO A C 1
ATOM 873 O O . PRO A 1 108 ? -3.820 -8.449 1.570 1.00 92.69 108 PRO A O 1
ATOM 876 N N . VAL A 1 109 ? -2.922 -6.785 2.799 1.00 95.06 109 VAL A N 1
ATOM 877 C CA . VAL A 1 109 ? -3.009 -5.722 1.800 1.00 95.06 109 VAL A CA 1
ATOM 878 C C . VAL A 1 109 ? -1.618 -5.496 1.240 1.00 95.06 109 VAL A C 1
ATOM 880 O O . VAL A 1 109 ? -0.726 -5.034 1.954 1.00 95.06 109 VAL A O 1
ATOM 883 N N . ILE A 1 110 ? -1.453 -5.801 -0.046 1.00 95.56 110 ILE A N 1
ATOM 884 C CA . ILE A 1 110 ? -0.191 -5.608 -0.757 1.00 95.56 110 ILE A CA 1
ATOM 885 C C . ILE A 1 110 ? -0.299 -4.374 -1.646 1.00 95.56 110 ILE A C 1
ATOM 887 O O . ILE A 1 110 ? -1.236 -4.240 -2.439 1.00 95.56 110 ILE A O 1
ATOM 891 N N . LEU A 1 111 ? 0.690 -3.490 -1.542 1.00 95.94 111 LEU A N 1
ATOM 892 C CA . LEU A 1 111 ? 0.896 -2.397 -2.483 1.00 95.94 111 LEU A CA 1
ATOM 893 C C . LEU A 1 111 ? 2.034 -2.775 -3.429 1.00 95.94 111 LEU A C 1
ATOM 895 O O . LEU A 1 111 ? 3.187 -2.837 -3.007 1.00 95.94 111 LEU A O 1
ATOM 899 N N . ARG A 1 112 ? 1.741 -3.007 -4.710 1.00 95.94 112 ARG A N 1
ATOM 900 C CA . ARG A 1 112 ? 2.800 -3.151 -5.717 1.00 95.94 112 ARG A CA 1
ATOM 901 C C . ARG A 1 112 ? 3.202 -1.782 -6.215 1.00 95.94 112 ARG A C 1
ATOM 903 O O . ARG A 1 112 ? 2.425 -1.140 -6.919 1.00 95.94 112 ARG A O 1
ATOM 910 N N . VAL A 1 113 ? 4.407 -1.367 -5.869 1.00 97.38 113 VAL A N 1
ATOM 911 C CA . VAL A 1 113 ? 5.042 -0.144 -6.355 1.00 97.38 113 VAL A CA 1
ATOM 912 C C . VAL A 1 113 ? 5.850 -0.510 -7.593 1.00 97.38 113 VAL A C 1
ATOM 914 O O . VAL A 1 113 ? 6.754 -1.332 -7.490 1.00 97.38 113 VAL A O 1
ATOM 917 N N . PHE A 1 114 ? 5.513 0.057 -8.747 1.00 96.62 114 PHE A N 1
ATOM 918 C CA . PHE A 1 114 ? 6.163 -0.217 -10.033 1.00 96.62 114 PHE A CA 1
ATOM 919 C C . PHE A 1 114 ? 6.734 1.073 -10.619 1.00 96.62 114 PHE A C 1
ATOM 921 O O . PHE A 1 114 ? 5.999 2.056 -10.737 1.00 96.62 114 PHE A O 1
ATOM 928 N N . VAL A 1 115 ? 8.018 1.070 -10.975 1.00 96.88 115 VAL A N 1
ATOM 929 C CA . VAL A 1 115 ? 8.689 2.189 -11.651 1.00 96.88 115 VAL A CA 1
ATOM 930 C C . VAL A 1 115 ? 8.423 2.090 -13.142 1.00 96.88 115 VAL A C 1
ATOM 932 O O . VAL A 1 115 ? 8.696 1.063 -13.757 1.00 96.88 115 VAL A O 1
ATOM 935 N N . ASP A 1 116 ? 7.851 3.150 -13.712 1.00 92.44 116 ASP A N 1
ATOM 936 C CA . ASP A 1 116 ? 7.565 3.168 -15.144 1.00 92.44 116 ASP A CA 1
ATOM 937 C C . ASP A 1 116 ? 8.838 3.447 -15.941 1.00 92.44 116 ASP A C 1
ATOM 939 O O . ASP A 1 116 ? 9.783 4.060 -15.447 1.00 92.44 116 ASP A O 1
ATOM 943 N N . THR A 1 117 ? 8.816 3.033 -17.202 1.00 90.38 117 THR A N 1
ATOM 944 C CA . THR A 1 117 ? 9.942 3.196 -18.116 1.00 90.38 117 THR A CA 1
ATOM 945 C C . THR A 1 117 ? 10.360 4.662 -18.265 1.00 90.38 117 THR A C 1
ATOM 947 O O . THR A 1 117 ? 9.522 5.572 -18.275 1.00 90.38 117 THR A O 1
ATOM 950 N N . GLY A 1 118 ? 11.655 4.892 -18.471 1.00 89.69 118 GLY A N 1
ATOM 951 C CA . GLY A 1 118 ? 12.193 6.206 -18.840 1.00 89.69 118 GLY A CA 1
ATOM 952 C C . GLY A 1 118 ? 12.915 6.950 -17.718 1.00 89.69 118 GLY A C 1
ATOM 953 O O . GLY A 1 118 ? 13.166 8.150 -17.861 1.00 89.69 118 GLY A O 1
ATOM 954 N N . CYS A 1 119 ? 13.288 6.264 -16.638 1.00 91.94 119 CYS A N 1
ATOM 955 C CA . CYS A 1 119 ? 14.230 6.760 -15.634 1.00 91.94 119 CYS A CA 1
ATOM 956 C C . CYS A 1 119 ? 15.229 5.660 -15.241 1.00 91.94 119 CYS A C 1
ATOM 958 O O . CYS A 1 119 ? 14.903 4.489 -15.298 1.00 91.94 119 CYS A O 1
ATOM 960 N N . ASP A 1 120 ? 16.456 6.011 -14.836 1.00 94.38 120 ASP A N 1
ATOM 961 C CA . ASP A 1 120 ? 17.450 4.991 -14.441 1.00 94.38 120 ASP A CA 1
ATOM 962 C C . ASP A 1 120 ? 17.033 4.256 -13.153 1.00 94.38 120 ASP A C 1
ATOM 964 O O . ASP A 1 120 ? 17.238 3.053 -12.986 1.00 94.38 120 ASP A O 1
ATOM 968 N N . PHE A 1 121 ? 16.475 5.020 -12.216 1.00 96.75 121 PHE A N 1
ATOM 969 C CA . PHE A 1 121 ? 15.893 4.553 -10.968 1.00 96.75 121 PHE A CA 1
ATOM 970 C C . PHE A 1 121 ? 14.911 5.603 -10.448 1.00 96.75 121 PHE A C 1
ATOM 972 O O . PHE A 1 121 ? 15.002 6.784 -10.793 1.00 96.75 121 PHE A O 1
ATOM 979 N N . GLU A 1 122 ? 14.027 5.192 -9.546 1.00 98.00 122 GLU A N 1
ATOM 980 C CA . GLU A 1 122 ? 13.112 6.088 -8.850 1.00 98.00 122 GLU A CA 1
ATOM 981 C C . GLU A 1 122 ? 13.109 5.812 -7.344 1.00 98.00 122 GLU A C 1
ATOM 983 O O . GLU A 1 122 ? 13.136 4.662 -6.889 1.00 98.00 122 GLU A O 1
ATOM 988 N N . LYS A 1 123 ? 13.065 6.885 -6.546 1.00 97.81 123 LYS A N 1
ATOM 989 C CA . LYS A 1 123 ? 12.876 6.778 -5.098 1.00 97.81 123 LYS A CA 1
ATOM 990 C C . LYS A 1 123 ? 11.389 6.888 -4.788 1.00 97.81 123 LYS A C 1
ATOM 992 O O . LYS A 1 123 ? 10.836 7.978 -4.658 1.00 97.81 123 LYS A O 1
ATOM 997 N N . CYS A 1 124 ? 10.763 5.746 -4.565 1.00 98.19 124 CYS A N 1
ATOM 998 C CA . CYS A 1 124 ? 9.357 5.659 -4.213 1.00 98.19 124 CYS A CA 1
ATOM 999 C C . CYS A 1 124 ? 9.187 5.905 -2.708 1.00 98.19 124 CYS A C 1
ATOM 1001 O O . CYS A 1 124 ? 9.787 5.194 -1.898 1.00 98.19 124 CYS A O 1
ATOM 1003 N N . VAL A 1 125 ? 8.387 6.903 -2.318 1.00 98.44 125 VAL A N 1
ATOM 1004 C CA . VAL A 1 125 ? 8.112 7.216 -0.904 1.00 98.44 125 VAL A CA 1
ATOM 1005 C C . VAL A 1 125 ? 6.612 7.210 -0.658 1.00 98.44 125 VAL A C 1
ATOM 1007 O O . VAL A 1 125 ? 5.883 8.047 -1.194 1.00 98.44 125 VAL A O 1
ATOM 1010 N N . LEU A 1 126 ? 6.181 6.280 0.188 1.00 98.56 126 LEU A N 1
ATOM 1011 C CA . LEU A 1 126 ? 4.814 6.126 0.656 1.00 98.56 126 LEU A CA 1
ATOM 1012 C C . LEU A 1 126 ? 4.752 6.739 2.055 1.00 98.56 126 LEU A C 1
ATOM 1014 O O . LEU A 1 126 ? 5.354 6.219 2.991 1.00 98.56 126 LEU A O 1
ATOM 1018 N N . GLY A 1 127 ? 4.053 7.859 2.190 1.00 98.19 127 GLY A N 1
ATOM 1019 C CA . GLY A 1 127 ? 3.819 8.508 3.472 1.00 98.19 127 GLY A CA 1
ATOM 1020 C C . GLY A 1 127 ? 2.541 7.994 4.107 1.00 98.19 127 GLY A C 1
ATOM 1021 O O . GLY A 1 127 ? 1.460 8.176 3.539 1.00 98.19 127 GLY A O 1
ATOM 1022 N N . LEU A 1 128 ? 2.651 7.399 5.291 1.00 98.25 128 LEU A N 1
ATOM 1023 C CA . LEU A 1 128 ? 1.517 6.924 6.072 1.00 98.25 128 LEU A CA 1
ATOM 1024 C C . LEU A 1 128 ? 1.296 7.851 7.270 1.00 98.25 128 LEU A C 1
ATOM 1026 O O . LEU A 1 128 ? 2.240 8.308 7.916 1.00 98.25 128 LEU A O 1
ATOM 1030 N N . ILE A 1 129 ? 0.033 8.105 7.593 1.00 97.88 129 ILE A N 1
ATOM 1031 C CA . ILE A 1 129 ? -0.376 8.665 8.882 1.00 97.88 129 ILE A CA 1
ATOM 1032 C C . ILE A 1 129 ? -1.321 7.661 9.524 1.00 97.88 129 ILE A C 1
ATOM 1034 O O . ILE A 1 129 ? -2.416 7.429 9.015 1.00 97.88 129 ILE A O 1
ATOM 1038 N N . VAL A 1 130 ? -0.888 7.060 10.631 1.00 97.50 130 VAL A N 1
ATOM 1039 C CA . VAL A 1 130 ? -1.659 6.050 11.359 1.00 97.50 130 VAL A CA 1
ATOM 1040 C C . VAL A 1 130 ? -2.397 6.707 12.518 1.00 97.50 130 VAL A C 1
ATOM 1042 O O . VAL A 1 130 ? -1.788 7.191 13.477 1.00 97.50 130 VAL A O 1
ATOM 1045 N N . ASN A 1 131 ? -3.721 6.673 12.454 1.00 96.50 131 ASN A N 1
ATOM 1046 C CA . ASN A 1 131 ? -4.622 7.070 13.520 1.00 96.50 131 ASN A CA 1
ATOM 1047 C C . ASN A 1 131 ? -5.132 5.826 14.267 1.00 96.50 131 ASN A C 1
ATOM 1049 O O . ASN A 1 131 ? -5.707 4.907 13.679 1.00 96.50 131 ASN A O 1
ATOM 1053 N N . LYS A 1 132 ? -4.915 5.788 15.586 1.00 95.12 132 LYS A N 1
ATOM 1054 C CA . LYS A 1 132 ? -5.285 4.648 16.437 1.00 95.12 132 LYS A CA 1
ATOM 1055 C C . LYS A 1 132 ? -6.665 4.865 17.044 1.00 95.12 132 LYS A C 1
ATOM 1057 O O . LYS A 1 132 ? -6.824 5.658 17.972 1.00 95.12 132 LYS A O 1
ATOM 1062 N N . CYS A 1 133 ? -7.643 4.111 16.567 1.00 93.62 133 CYS A N 1
ATOM 1063 C CA . CYS A 1 133 ? -9.016 4.151 17.047 1.00 93.62 133 CYS A CA 1
ATOM 1064 C C . CYS A 1 133 ? -9.274 3.002 18.029 1.00 93.62 133 CYS A C 1
ATOM 1066 O O . CYS A 1 133 ? -8.952 1.850 17.746 1.00 93.62 133 CYS A O 1
ATOM 1068 N N . TYR A 1 134 ? -9.876 3.301 19.182 1.00 93.25 134 TYR A N 1
ATOM 1069 C CA . TYR A 1 134 ? -10.298 2.273 20.134 1.00 93.25 134 TYR A CA 1
ATOM 1070 C C . TYR A 1 134 ? -11.726 1.827 19.828 1.00 93.25 134 TYR A C 1
ATOM 1072 O O . TYR A 1 134 ? -12.654 2.638 19.818 1.00 93.25 134 TYR A O 1
ATOM 1080 N N . LEU A 1 135 ? -11.902 0.530 19.609 1.00 91.56 135 LEU A N 1
ATOM 1081 C CA . LEU A 1 135 ? -13.195 -0.093 19.388 1.00 91.56 135 LEU A CA 1
ATOM 1082 C C . LEU A 1 135 ? -13.879 -0.342 20.731 1.00 91.56 135 LEU A C 1
ATOM 1084 O O . LEU A 1 135 ? -13.306 -0.928 21.653 1.00 91.56 135 LEU A O 1
ATOM 1088 N N . LYS A 1 136 ? -15.136 0.086 20.828 1.00 89.88 136 LYS A N 1
ATOM 1089 C CA . LYS A 1 136 ? -15.987 -0.157 21.990 1.00 89.88 136 LYS A CA 1
ATOM 1090 C C . LYS A 1 136 ? -17.215 -0.940 21.558 1.00 89.88 136 LYS A C 1
ATOM 1092 O O . LYS A 1 136 ? -17.922 -0.535 20.642 1.00 89.88 136 LYS A O 1
ATOM 1097 N N . GLU A 1 137 ? -17.474 -2.034 22.261 1.00 87.00 137 GLU A N 1
ATOM 1098 C CA . GLU A 1 137 ? -18.701 -2.802 22.093 1.00 87.00 137 GLU A CA 1
ATOM 1099 C C . GLU A 1 137 ? -19.924 -1.964 22.490 1.00 87.00 137 GLU A C 1
ATOM 1101 O O . GLU A 1 137 ? -19.931 -1.282 23.523 1.00 87.00 137 GLU A O 1
ATOM 1106 N N . ILE A 1 138 ? -20.969 -2.033 21.669 1.00 87.81 138 ILE A N 1
ATOM 1107 C CA . ILE A 1 138 ? -22.280 -1.466 21.974 1.00 87.81 138 ILE A CA 1
ATOM 1108 C C . ILE A 1 138 ? -23.132 -2.598 22.550 1.00 87.81 138 ILE A C 1
ATOM 1110 O O . ILE A 1 138 ? -23.667 -3.416 21.811 1.00 87.81 138 ILE A O 1
ATOM 1114 N N . THR A 1 139 ? -23.238 -2.654 23.879 1.00 88.44 139 THR A N 1
ATOM 1115 C CA . THR A 1 139 ? -23.894 -3.766 24.595 1.00 88.44 139 THR A CA 1
ATOM 1116 C C . THR A 1 139 ? -25.414 -3.793 24.438 1.00 88.44 139 THR A C 1
ATOM 1118 O O . THR A 1 139 ? -26.024 -4.854 24.529 1.00 88.44 139 THR A O 1
ATOM 1121 N N . VAL A 1 140 ? -26.036 -2.633 24.214 1.00 92.06 140 VAL A N 1
ATOM 1122 C CA . VAL A 1 140 ? -27.476 -2.498 23.957 1.00 92.06 140 VAL A CA 1
ATOM 1123 C C . VAL A 1 140 ? -27.647 -1.600 22.731 1.00 92.06 140 VAL A C 1
ATOM 1125 O O . VAL A 1 140 ? -27.766 -0.381 22.882 1.00 92.06 140 VAL A O 1
ATOM 1128 N N . PRO A 1 141 ? -27.568 -2.162 21.512 1.00 87.56 141 PRO A N 1
ATOM 1129 C CA . PRO A 1 141 ? -27.700 -1.379 20.293 1.00 87.56 141 PRO A CA 1
ATOM 1130 C C . PRO A 1 141 ? -29.138 -0.880 20.130 1.00 87.56 141 PRO A C 1
ATOM 1132 O O . PRO A 1 141 ? -30.104 -1.584 20.430 1.00 87.56 141 PRO A O 1
ATOM 1135 N N . THR A 1 142 ? -29.292 0.355 19.658 1.00 92.31 142 THR A N 1
ATOM 1136 C CA . THR A 1 142 ? -30.608 0.901 19.308 1.00 92.31 142 THR A CA 1
ATOM 1137 C C . THR A 1 142 ? -31.142 0.237 18.037 1.00 92.31 142 THR A C 1
ATOM 1139 O O . THR A 1 142 ? -30.374 -0.286 17.228 1.00 92.31 142 THR A O 1
ATOM 1142 N N . SER A 1 143 ? -32.458 0.303 17.803 1.00 91.69 143 SER A N 1
ATOM 1143 C CA . SER A 1 143 ? -33.057 -0.208 16.559 1.00 91.69 143 SER A CA 1
ATOM 1144 C C . SER A 1 143 ? -32.445 0.425 15.303 1.00 91.69 143 SER A C 1
ATOM 1146 O O . SER A 1 143 ? -32.316 -0.240 14.282 1.00 91.69 143 SER A O 1
ATOM 1148 N N . GLU A 1 144 ? -32.031 1.694 15.380 1.00 90.12 144 GLU A N 1
ATOM 1149 C CA . GLU A 1 144 ? -31.338 2.385 14.288 1.00 90.12 144 GLU A CA 1
ATOM 1150 C C . GLU A 1 144 ? -29.926 1.829 14.059 1.00 90.12 144 GLU A C 1
ATOM 1152 O O . GLU A 1 144 ? -29.524 1.622 12.919 1.00 90.12 144 GLU A O 1
ATOM 1157 N N . GLN A 1 145 ? -29.171 1.549 15.125 1.00 85.81 145 GLN A N 1
ATOM 1158 C CA . GLN A 1 145 ? -27.831 0.965 15.014 1.00 85.81 145 GLN A CA 1
ATOM 1159 C C . GLN A 1 145 ? -27.881 -0.452 14.443 1.00 85.81 145 GLN A C 1
ATOM 1161 O O . GLN A 1 145 ? -27.060 -0.788 13.598 1.00 85.81 145 GLN A O 1
ATOM 1166 N N . LEU A 1 146 ? -28.877 -1.247 14.843 1.00 85.25 146 LEU A N 1
ATOM 1167 C CA . LEU A 1 146 ? -29.126 -2.570 14.267 1.00 85.25 146 LEU A CA 1
ATOM 1168 C C . LEU A 1 146 ? -29.490 -2.505 12.781 1.00 85.25 146 LEU A C 1
ATOM 1170 O O . LEU A 1 146 ? -29.132 -3.405 12.037 1.00 85.25 146 LEU A O 1
ATOM 1174 N N . ALA A 1 147 ? -30.176 -1.449 12.339 1.00 85.50 147 ALA A N 1
ATOM 1175 C CA . ALA A 1 147 ? -30.517 -1.266 10.930 1.00 85.50 147 ALA A CA 1
ATOM 1176 C C . ALA A 1 147 ? -29.324 -0.831 10.054 1.00 85.50 147 ALA A C 1
ATOM 1178 O O . ALA A 1 147 ? -29.431 -0.872 8.830 1.00 85.50 147 ALA A O 1
ATOM 1179 N N . ARG A 1 148 ? -28.217 -0.371 10.659 1.00 77.75 148 ARG A N 1
ATOM 1180 C CA . ARG A 1 148 ? -27.001 0.101 9.964 1.00 77.75 148 ARG A CA 1
ATOM 1181 C C . ARG A 1 148 ? -25.838 -0.896 10.016 1.00 77.75 148 ARG A C 1
ATOM 1183 O O . ARG A 1 148 ? -24.838 -0.643 9.348 1.00 77.75 148 ARG A O 1
ATOM 1190 N N . ALA A 1 149 ? -25.950 -1.936 10.842 1.00 68.12 149 ALA A N 1
ATOM 1191 C CA . ALA A 1 149 ? -24.980 -3.022 10.971 1.00 68.12 149 ALA A CA 1
ATOM 1192 C C . ALA A 1 149 ? -25.180 -4.059 9.859 1.00 68.12 149 ALA A C 1
ATOM 1194 O O . ALA A 1 149 ? -24.152 -4.582 9.380 1.00 68.12 149 ALA A O 1
#

Nearest PDB structures (foldseek):
  3bow-assembly1_A  TM=3.498E-01  e=2.541E-02  Rattus norvegicus
  1kfu-assembly1_L  TM=3.397E-01  e=2.406E-02  Homo sapiens
  7nul-assembly1_1  TM=4.276E-01  e=1.626E-01  rhinovirus B14
  1jr7-assembly1_A  TM=2.421E-01  e=3.856E+00  Escherichia coli